Protein AF-A0A920KH82-F1 (afdb_monomer_lite)

Foldseek 3Di:
DAKPDPQFKGKPDPDDDDDPVCVPPDDDIDMDTHDDQDQPAKDKIKDFFFQDCPDPPPVRHRPGDDIGIDIRGRPHDWDKDKADKPDAADPVGDDIDIDMAIRGQDPAKDKDAAADPDVVRHGDPPRIDIAGSVCRPVDDPPPDPDDDDDPPDDPDDDPDDDDPDDDDD

Radius of gyration: 29.57 Å; chains: 1; bounding box: 64×48×98 Å

Sequence (169 aa):
MASSDTGEGTVSADNLSFTTTNWNADQTVTITGIADNLSDGDQSYAIRLLADNTTSDLGYKYVDPADVTLKNLDTELGGYYVSSVSGDTDESGKTASFTVRLRSEPTDNITIYVASSDTGEGTVSPDNLSFTTTTWAKDGDDHRHRGQSFRRRPVLRDPSVGDDVGLRL

Secondary structure (DSSP, 8-state):
-EES-TTTEEES-S-----TTTTTS-----EEE---SB---PEEEEEE----SS-S-TTTTT--PPPEEEEEPP-----EEEPPPS----TT-------EEESSB-SS-EEEE---S-TTT---SSSEEEE-TTTS--SS-----S-----PPP---------------

pLDDT: mean 84.65, std 20.75, range [31.22, 98.06]

Structure (mmCIF, N/CA/C/O backbone):
data_AF-A0A920KH82-F1
#
_entry.id   AF-A0A920KH82-F1
#
loop_
_atom_site.group_PDB
_atom_site.id
_atom_site.type_symbol
_atom_site.label_atom_id
_atom_site.label_alt_id
_atom_site.label_comp_id
_atom_site.label_asym_id
_atom_site.label_entity_id
_atom_site.label_seq_id
_atom_site.pdbx_PDB_ins_code
_atom_site.Cartn_x
_atom_site.Cartn_y
_atom_site.Cartn_z
_atom_site.occupancy
_atom_site.B_iso_or_equiv
_atom_site.auth_seq_id
_atom_site.auth_comp_id
_atom_site.auth_asym_id
_atom_site.auth_atom_id
_atom_site.pdbx_PDB_model_num
ATOM 1 N N . MET A 1 1 ? 15.990 3.871 -17.319 1.00 91.56 1 MET A N 1
ATOM 2 C CA . MET A 1 1 ? 15.131 2.850 -16.695 1.00 91.56 1 MET A CA 1
ATOM 3 C C . MET A 1 1 ? 14.442 3.479 -15.503 1.00 91.56 1 MET A C 1
ATOM 5 O O . MET A 1 1 ? 15.093 4.227 -14.787 1.00 91.56 1 MET A O 1
ATOM 9 N N . ALA A 1 2 ? 13.144 3.251 -15.327 1.00 95.31 2 ALA A N 1
ATOM 10 C CA . ALA A 1 2 ? 12.388 3.832 -14.217 1.00 95.31 2 ALA A CA 1
ATOM 11 C C . ALA A 1 2 ? 11.174 2.969 -13.871 1.00 95.31 2 ALA A C 1
ATOM 13 O O . ALA A 1 2 ? 10.606 2.331 -14.755 1.00 95.31 2 ALA A O 1
ATOM 14 N N . SER A 1 3 ? 10.750 2.985 -12.608 1.00 97.69 3 SER A N 1
ATOM 15 C CA . SER A 1 3 ? 9.456 2.407 -12.237 1.00 97.69 3 SER A CA 1
ATOM 16 C C . SER A 1 3 ? 8.312 3.248 -12.809 1.00 97.69 3 SER A C 1
ATOM 18 O O . SER A 1 3 ? 8.383 4.479 -12.810 1.00 97.69 3 SER A O 1
ATOM 20 N N . SER A 1 4 ? 7.251 2.596 -13.283 1.00 97.88 4 SER A N 1
ATOM 21 C CA . SER A 1 4 ? 5.989 3.260 -13.614 1.00 97.88 4 SER A CA 1
ATOM 22 C C . SER A 1 4 ? 5.247 3.740 -12.371 1.00 97.88 4 SER A C 1
ATOM 24 O O . SER A 1 4 ? 4.439 4.657 -12.483 1.00 97.88 4 SER A O 1
ATOM 26 N N . ASP A 1 5 ? 5.524 3.118 -11.222 1.00 97.00 5 ASP A N 1
ATOM 27 C CA . ASP A 1 5 ? 4.953 3.470 -9.932 1.00 97.00 5 ASP A CA 1
ATOM 28 C C . ASP A 1 5 ? 5.996 3.321 -8.815 1.00 97.00 5 ASP A C 1
ATOM 30 O O . ASP A 1 5 ? 6.407 2.223 -8.440 1.00 97.00 5 ASP A O 1
ATOM 34 N N . THR A 1 6 ? 6.463 4.456 -8.300 1.00 96.00 6 THR A N 1
ATOM 35 C CA . THR A 1 6 ? 7.441 4.487 -7.196 1.00 96.00 6 THR A CA 1
ATOM 36 C C . THR A 1 6 ? 6.787 4.391 -5.817 1.00 96.00 6 THR A C 1
ATOM 38 O O . THR A 1 6 ? 7.504 4.350 -4.816 1.00 96.00 6 THR A O 1
ATOM 41 N N . GLY A 1 7 ? 5.451 4.388 -5.759 1.00 94.75 7 GLY A N 1
ATOM 42 C CA . GLY A 1 7 ? 4.675 3.973 -4.596 1.00 94.75 7 GLY A CA 1
ATOM 43 C C . GLY A 1 7 ? 4.723 2.464 -4.385 1.00 94.75 7 GLY A C 1
ATOM 44 O O . GLY A 1 7 ? 4.747 2.055 -3.238 1.00 94.75 7 GLY A O 1
ATOM 45 N N . GLU A 1 8 ? 4.885 1.686 -5.462 1.00 95.31 8 GLU A N 1
ATOM 46 C CA . GLU A 1 8 ? 4.875 0.215 -5.418 1.00 95.31 8 GLU A CA 1
ATOM 47 C C . GLU A 1 8 ? 6.253 -0.432 -5.514 1.00 95.31 8 GLU A C 1
ATOM 49 O O . GLU A 1 8 ? 6.511 -1.501 -4.958 1.00 95.31 8 GLU A O 1
ATOM 54 N N . GLY A 1 9 ? 7.177 0.199 -6.237 1.00 97.00 9 GLY A N 1
ATOM 55 C CA . GLY A 1 9 ? 8.490 -0.386 -6.443 1.00 97.00 9 GLY A CA 1
ATOM 56 C C . GLY A 1 9 ? 9.542 0.587 -6.930 1.00 97.00 9 GLY A C 1
ATOM 57 O O . GLY A 1 9 ? 9.285 1.527 -7.683 1.00 97.00 9 GLY A O 1
ATOM 58 N N . THR A 1 10 ? 10.778 0.333 -6.516 1.00 96.69 10 THR A N 1
ATOM 59 C CA . THR A 1 10 ? 11.954 1.109 -6.914 1.00 96.69 10 THR A CA 1
ATOM 60 C C . THR A 1 10 ? 13.030 0.203 -7.485 1.00 96.69 10 THR A C 1
ATOM 62 O O . THR A 1 10 ? 13.136 -0.971 -7.137 1.00 96.69 10 THR A O 1
ATOM 65 N N . VAL A 1 11 ? 13.831 0.754 -8.390 1.00 97.12 11 VAL A N 1
ATOM 66 C CA . VAL A 1 11 ? 14.877 0.028 -9.108 1.00 97.12 11 VAL A CA 1
ATOM 67 C C . VAL A 1 11 ? 16.254 0.464 -8.609 1.00 97.12 11 VAL A C 1
ATOM 69 O O . VAL A 1 11 ? 16.471 1.643 -8.343 1.00 97.12 11 VAL A O 1
ATOM 72 N N . SER A 1 12 ? 17.195 -0.473 -8.465 1.00 95.06 12 SER A N 1
ATOM 73 C CA . SER A 1 12 ? 18.525 -0.203 -7.893 1.00 95.06 12 SER A CA 1
ATOM 74 C C . SER A 1 12 ? 19.453 0.623 -8.790 1.00 95.06 12 SER A C 1
ATOM 76 O O . SER A 1 12 ? 20.508 1.063 -8.335 1.00 95.06 12 SER A O 1
ATOM 78 N N . ALA A 1 13 ? 19.115 0.772 -10.070 1.00 92.69 13 ALA A N 1
ATOM 79 C CA . ALA A 1 13 ? 19.928 1.454 -11.065 1.00 92.69 13 ALA A CA 1
ATOM 80 C C . ALA A 1 13 ? 19.047 2.155 -12.103 1.00 92.69 13 ALA A C 1
ATOM 82 O O . ALA A 1 13 ? 18.004 1.638 -12.494 1.00 92.69 13 ALA A O 1
ATOM 83 N N . ASP A 1 14 ? 19.515 3.290 -12.617 1.00 91.00 14 ASP A N 1
ATOM 84 C CA . ASP A 1 14 ? 18.791 4.053 -13.641 1.00 91.00 14 ASP A CA 1
ATOM 85 C C . ASP A 1 14 ? 19.100 3.573 -15.070 1.00 91.00 14 ASP A C 1
ATOM 87 O O . ASP A 1 14 ? 18.365 3.886 -16.011 1.00 91.00 14 ASP A O 1
ATOM 91 N N . ASN A 1 15 ? 20.187 2.819 -15.270 1.00 92.31 15 ASN A N 1
ATOM 92 C CA . ASN A 1 15 ? 20.574 2.245 -16.560 1.00 92.31 15 ASN A CA 1
ATOM 93 C C . ASN A 1 15 ? 21.439 0.985 -16.398 1.00 92.31 15 ASN A C 1
ATOM 95 O O . ASN A 1 15 ? 22.002 0.741 -15.331 1.00 92.31 15 ASN A O 1
ATOM 99 N N . LEU A 1 16 ? 21.556 0.226 -17.488 1.00 94.06 16 LEU A N 1
ATOM 100 C CA . LEU A 1 16 ? 22.522 -0.853 -17.674 1.00 94.06 16 LEU A CA 1
ATOM 101 C C . LEU A 1 16 ? 23.444 -0.485 -18.838 1.00 94.06 16 LEU A C 1
ATOM 103 O O . LEU A 1 16 ? 22.985 0.093 -19.824 1.00 94.06 16 LEU A O 1
ATOM 107 N N . SER A 1 17 ? 24.725 -0.843 -18.747 1.00 92.69 17 SER A N 1
ATOM 108 C CA . SER A 1 17 ? 25.706 -0.548 -19.795 1.00 92.69 17 SER A CA 1
ATOM 109 C C . SER A 1 17 ? 26.316 -1.829 -20.344 1.00 92.69 17 SER A C 1
ATOM 111 O O . SER A 1 17 ? 26.976 -2.582 -19.624 1.00 92.69 17 SER A O 1
ATOM 113 N N . PHE A 1 18 ? 26.104 -2.066 -21.633 1.00 95.50 18 PHE A N 1
ATOM 114 C CA . PHE A 1 18 ? 26.703 -3.170 -22.371 1.00 95.50 18 PHE A CA 1
ATOM 115 C C . PHE A 1 18 ? 27.803 -2.630 -23.290 1.00 95.50 18 PHE A C 1
ATOM 117 O O . PHE A 1 18 ? 27.691 -1.566 -23.891 1.00 95.50 18 PHE A O 1
ATOM 124 N N . THR A 1 19 ? 28.893 -3.374 -23.378 1.00 94.81 19 THR A N 1
ATOM 125 C CA . THR A 1 19 ? 30.129 -3.060 -24.091 1.00 94.81 19 THR A CA 1
ATOM 126 C C . THR A 1 19 ? 30.545 -4.273 -24.914 1.00 94.81 19 THR A C 1
ATOM 128 O O . THR A 1 19 ? 30.050 -5.384 -24.718 1.00 94.81 19 THR A O 1
ATOM 131 N N . THR A 1 20 ? 31.529 -4.104 -25.794 1.00 95.94 20 THR A N 1
ATOM 132 C CA . THR A 1 20 ? 32.037 -5.195 -26.639 1.00 95.94 20 THR A CA 1
ATOM 133 C C . THR A 1 20 ? 32.639 -6.364 -25.851 1.00 95.94 20 THR A C 1
ATOM 135 O O . THR A 1 20 ? 32.878 -7.416 -26.435 1.00 95.94 20 THR A O 1
ATOM 138 N N . THR A 1 21 ? 32.899 -6.210 -24.550 1.00 97.06 21 THR A N 1
ATOM 139 C CA . THR A 1 21 ? 33.483 -7.256 -23.697 1.00 97.06 21 THR A CA 1
ATOM 140 C C . THR A 1 21 ? 32.494 -7.899 -22.724 1.00 97.06 21 THR A C 1
ATOM 142 O O . THR A 1 21 ? 32.818 -8.947 -22.175 1.00 97.06 21 THR A O 1
ATOM 145 N N . ASN A 1 22 ? 31.305 -7.321 -22.516 1.00 96.56 22 ASN A N 1
ATOM 146 C CA . ASN A 1 22 ? 30.277 -7.855 -21.607 1.00 96.56 22 ASN A CA 1
ATOM 147 C C . ASN A 1 22 ? 28.879 -7.957 -22.248 1.00 96.56 22 ASN A C 1
ATOM 149 O O . ASN A 1 22 ? 27.910 -8.196 -21.537 1.00 96.56 22 ASN A O 1
ATOM 153 N N . TRP A 1 23 ? 28.757 -7.781 -23.570 1.00 95.88 23 TRP A N 1
ATOM 154 C CA . TRP A 1 23 ? 27.475 -7.799 -24.294 1.00 95.88 23 TRP A CA 1
ATOM 155 C C . TRP A 1 23 ? 26.663 -9.083 -24.082 1.00 95.88 23 TRP A C 1
ATOM 157 O O . TRP A 1 23 ? 25.441 -9.057 -24.165 1.00 95.88 23 TRP A O 1
ATOM 167 N N . ASN A 1 24 ? 27.344 -10.200 -23.826 1.00 95.88 24 ASN A N 1
ATOM 168 C CA . ASN A 1 24 ? 26.754 -11.519 -23.623 1.00 95.88 24 ASN A CA 1
ATOM 169 C C . ASN A 1 24 ? 26.667 -11.928 -22.148 1.00 95.88 24 ASN A C 1
ATOM 171 O O . ASN A 1 24 ? 26.354 -13.083 -21.866 1.00 95.88 24 ASN A O 1
ATOM 175 N N . ALA A 1 25 ? 27.018 -11.034 -21.224 1.00 97.50 25 ALA A N 1
ATOM 176 C CA . ALA A 1 25 ? 26.901 -11.291 -19.800 1.00 97.50 25 ALA A CA 1
ATOM 177 C C . ALA A 1 25 ? 25.555 -10.772 -19.293 1.00 97.50 25 ALA A C 1
ATOM 179 O O . ALA A 1 25 ? 25.195 -9.619 -19.543 1.00 97.50 25 ALA A O 1
ATOM 180 N N . ASP A 1 26 ? 24.848 -11.607 -18.535 1.00 96.94 26 ASP A N 1
ATOM 181 C CA . ASP A 1 26 ? 23.642 -11.181 -17.835 1.00 96.94 26 ASP A CA 1
ATOM 182 C C . ASP A 1 26 ? 23.991 -10.070 -16.836 1.00 96.94 26 ASP A C 1
ATOM 184 O O . ASP A 1 26 ? 24.944 -10.178 -16.058 1.00 96.94 26 ASP A O 1
ATOM 188 N N . GLN A 1 27 ? 23.203 -8.996 -16.849 1.00 96.12 27 GLN A N 1
ATOM 189 C CA . GLN A 1 27 ? 23.272 -7.937 -15.848 1.00 96.12 27 GLN A CA 1
ATOM 190 C C . GLN A 1 27 ? 22.027 -7.990 -14.976 1.00 96.12 27 GLN A C 1
ATOM 192 O O . GLN A 1 27 ? 20.902 -7.949 -15.472 1.00 96.12 27 GLN A O 1
ATOM 197 N N . THR A 1 28 ? 22.236 -8.063 -13.665 1.00 95.38 28 THR A N 1
ATOM 198 C CA . THR A 1 28 ? 21.146 -8.124 -12.694 1.00 95.38 28 THR A CA 1
ATOM 199 C C . THR A 1 28 ? 20.747 -6.726 -12.251 1.00 95.38 28 THR A C 1
ATOM 201 O O . THR A 1 28 ? 21.588 -5.917 -11.861 1.00 95.38 28 THR A O 1
ATOM 204 N N . VAL A 1 29 ? 19.442 -6.478 -12.244 1.00 96.25 29 VAL A N 1
ATOM 205 C CA . VAL A 1 29 ? 18.821 -5.303 -11.637 1.00 96.25 29 VAL A CA 1
ATOM 206 C C . VAL A 1 29 ? 18.020 -5.772 -10.433 1.00 96.25 29 VAL A C 1
ATOM 208 O O . VAL A 1 29 ? 17.221 -6.700 -10.549 1.00 96.25 29 VAL A O 1
ATOM 211 N N . THR A 1 30 ? 18.217 -5.132 -9.283 1.00 97.31 30 THR A N 1
ATOM 212 C CA . THR A 1 30 ? 17.419 -5.416 -8.089 1.00 97.31 30 THR A CA 1
ATOM 213 C C . THR A 1 30 ? 16.237 -4.460 -8.043 1.00 97.31 30 THR A C 1
ATOM 215 O O . THR A 1 30 ? 16.405 -3.246 -8.176 1.00 97.31 30 THR A O 1
ATOM 218 N N . ILE A 1 31 ? 15.043 -5.012 -7.844 1.00 97.94 31 ILE A N 1
ATOM 219 C CA . ILE A 1 31 ? 13.813 -4.250 -7.647 1.00 97.94 31 ILE A CA 1
ATOM 220 C C . ILE A 1 31 ? 13.375 -4.434 -6.195 1.00 97.94 31 ILE A C 1
ATOM 222 O O . ILE A 1 31 ? 13.338 -5.560 -5.697 1.00 97.94 31 ILE A O 1
ATOM 226 N N . THR A 1 32 ? 13.058 -3.331 -5.526 1.00 97.25 32 THR A N 1
ATOM 227 C CA . THR A 1 32 ? 12.620 -3.306 -4.129 1.00 97.25 32 THR A CA 1
ATOM 228 C C . THR A 1 32 ? 11.173 -2.837 -4.078 1.00 97.25 32 THR A C 1
ATOM 230 O O . THR A 1 32 ? 10.891 -1.713 -4.500 1.00 97.25 32 THR A O 1
ATOM 233 N N . GLY A 1 33 ? 10.279 -3.687 -3.566 1.00 96.62 33 GLY A N 1
ATOM 234 C CA . GLY A 1 33 ? 8.893 -3.314 -3.273 1.00 96.62 33 GLY A CA 1
ATOM 235 C C . GLY A 1 33 ? 8.824 -2.260 -2.170 1.00 96.62 33 GLY A C 1
ATOM 236 O O . GLY A 1 33 ? 9.711 -2.188 -1.313 1.00 96.62 33 GLY A O 1
ATOM 237 N N . ILE A 1 34 ? 7.798 -1.423 -2.213 1.00 95.62 34 ILE A N 1
ATOM 238 C CA . ILE A 1 34 ? 7.578 -0.366 -1.230 1.00 95.62 34 ILE A CA 1
ATOM 239 C C . ILE A 1 34 ? 6.357 -0.746 -0.401 1.00 95.62 34 ILE A C 1
ATOM 241 O O . ILE A 1 34 ? 5.288 -0.981 -0.943 1.00 95.62 34 ILE A O 1
ATOM 245 N N . ALA A 1 35 ? 6.538 -0.845 0.914 1.00 91.69 35 ALA A N 1
ATOM 246 C CA . ALA A 1 35 ? 5.431 -1.103 1.823 1.00 91.69 35 ALA A CA 1
ATOM 247 C C . ALA A 1 35 ? 4.642 0.186 2.071 1.00 91.69 35 ALA A C 1
ATOM 249 O O . ALA A 1 35 ? 5.238 1.254 2.269 1.00 91.69 35 ALA A O 1
ATOM 250 N N . ASP A 1 36 ? 3.325 0.058 2.145 1.00 87.31 36 ASP A N 1
ATOM 251 C CA . ASP A 1 36 ? 2.449 1.051 2.742 1.00 87.31 36 ASP A CA 1
ATOM 252 C C . ASP A 1 36 ? 1.523 0.385 3.769 1.00 87.31 36 ASP A C 1
ATOM 254 O O . ASP A 1 36 ? 1.784 -0.728 4.219 1.00 87.31 36 ASP A O 1
ATOM 258 N N . ASN A 1 37 ? 0.527 1.122 4.257 1.00 87.31 37 ASN A N 1
ATOM 259 C CA . ASN A 1 37 ? -0.397 0.615 5.264 1.00 87.31 37 ASN A CA 1
ATOM 260 C C . ASN A 1 37 ? -1.829 0.500 4.720 1.00 87.31 37 ASN A C 1
ATOM 262 O O . ASN A 1 37 ? -2.773 0.440 5.512 1.00 87.31 37 ASN A O 1
ATOM 266 N N . LEU A 1 38 ? -2.009 0.530 3.399 1.00 89.25 38 LEU A N 1
ATOM 267 C CA . LEU A 1 38 ? -3.292 0.390 2.724 1.00 89.25 38 LEU A CA 1
ATOM 268 C C . LEU A 1 38 ? -3.533 -1.091 2.434 1.00 89.25 38 LEU A C 1
ATOM 270 O O . LEU A 1 38 ? -2.668 -1.785 1.932 1.00 89.25 38 LEU A O 1
ATOM 274 N N . SER A 1 39 ? -4.736 -1.577 2.735 1.00 89.75 39 SER A N 1
ATOM 275 C CA . SER A 1 39 ? -5.178 -2.884 2.236 1.00 89.75 39 SER A CA 1
ATOM 276 C C . SER A 1 39 ? -5.916 -2.638 0.925 1.00 89.75 39 SER A C 1
ATOM 278 O O . SER A 1 39 ? -7.142 -2.476 0.913 1.00 89.75 39 SER A O 1
ATOM 280 N N . ASP A 1 40 ? -5.157 -2.465 -0.154 1.00 89.50 40 ASP A N 1
ATOM 281 C CA . ASP A 1 40 ? -5.670 -2.099 -1.478 1.00 89.50 40 ASP A CA 1
ATOM 282 C C . ASP A 1 40 ? -5.510 -3.208 -2.537 1.00 89.50 40 ASP A C 1
ATOM 284 O O . ASP A 1 40 ? -5.943 -3.043 -3.684 1.00 89.50 40 ASP A O 1
ATOM 288 N N . GLY A 1 41 ? -5.020 -4.381 -2.125 1.00 91.88 41 GLY A N 1
ATOM 289 C CA . GLY A 1 41 ? -4.773 -5.541 -2.976 1.00 91.88 41 GLY A CA 1
ATOM 290 C C . GLY A 1 41 ? -3.459 -5.458 -3.755 1.00 91.88 41 GLY A C 1
ATOM 291 O O . GLY A 1 41 ? -2.772 -4.448 -3.762 1.00 91.88 41 GLY A O 1
ATOM 292 N N . ASP A 1 42 ? -3.081 -6.546 -4.435 1.00 95.38 42 ASP A N 1
ATOM 293 C CA . ASP A 1 42 ? -1.807 -6.561 -5.163 1.00 95.38 42 ASP A CA 1
ATOM 294 C C . ASP A 1 42 ? -1.759 -5.492 -6.270 1.00 95.38 42 ASP A C 1
ATOM 296 O O . ASP A 1 42 ? -2.477 -5.590 -7.280 1.00 95.38 42 ASP A O 1
ATOM 300 N N . GLN A 1 43 ? -0.821 -4.554 -6.163 1.00 96.56 43 GLN A N 1
ATOM 301 C CA . GLN A 1 43 ? -0.637 -3.502 -7.154 1.00 96.56 43 GLN A CA 1
ATOM 302 C C . GLN A 1 43 ? 0.335 -3.934 -8.250 1.00 96.56 43 GLN A C 1
ATOM 304 O O . GLN A 1 43 ? 1.470 -4.352 -8.008 1.00 96.56 43 GLN A O 1
ATOM 309 N N . SER A 1 44 ? -0.118 -3.847 -9.502 1.00 97.62 44 SER A N 1
ATOM 310 C CA . SER A 1 44 ? 0.706 -4.168 -10.673 1.00 97.62 44 SER A CA 1
ATOM 311 C C . SER A 1 44 ? 1.424 -2.927 -11.185 1.00 97.62 44 SER A C 1
ATOM 313 O O . SER A 1 44 ? 0.800 -1.892 -11.406 1.00 97.62 44 SER A O 1
ATOM 315 N N . TYR A 1 45 ? 2.715 -3.055 -11.471 1.00 98.06 45 TYR A N 1
ATOM 316 C CA . TYR A 1 45 ? 3.523 -1.985 -12.049 1.00 98.06 45 TYR A CA 1
ATOM 317 C C . TYR A 1 45 ? 4.560 -2.547 -13.027 1.00 98.06 45 TYR A C 1
ATOM 319 O O . TYR A 1 45 ? 4.690 -3.761 -13.210 1.00 98.06 45 TYR A O 1
ATOM 327 N N . ALA A 1 46 ? 5.286 -1.653 -13.695 1.00 98.06 46 ALA A N 1
ATOM 328 C CA . ALA A 1 46 ? 6.336 -2.017 -14.631 1.00 98.06 46 ALA A CA 1
ATOM 329 C C . ALA A 1 46 ? 7.637 -1.264 -14.352 1.00 98.06 46 ALA A C 1
ATOM 331 O O . ALA A 1 46 ? 7.630 -0.085 -13.996 1.00 98.06 46 ALA A O 1
ATOM 332 N N . ILE A 1 47 ? 8.765 -1.923 -14.602 1.00 98.00 47 ILE A N 1
ATOM 333 C CA . ILE A 1 47 ? 10.041 -1.252 -14.821 1.00 98.00 47 ILE A CA 1
ATOM 334 C C . ILE A 1 47 ? 10.161 -0.957 -16.310 1.00 98.00 47 ILE A C 1
ATOM 336 O O . ILE A 1 47 ? 10.257 -1.873 -17.129 1.00 98.00 47 ILE A O 1
ATOM 340 N N . ARG A 1 48 ? 10.157 0.338 -16.634 1.00 96.94 48 ARG A N 1
ATOM 341 C CA . ARG A 1 48 ? 10.269 0.840 -17.998 1.00 96.94 48 ARG A CA 1
ATOM 342 C C . ARG A 1 48 ? 11.713 0.841 -18.456 1.00 96.94 48 ARG A C 1
ATOM 344 O O . ARG A 1 48 ? 12.551 1.559 -17.888 1.00 96.94 48 ARG A O 1
ATOM 351 N N . LEU A 1 49 ? 11.991 0.060 -19.487 1.00 96.56 49 LEU A N 1
ATOM 352 C CA . LEU A 1 49 ? 13.244 0.093 -20.230 1.00 96.56 49 LEU A CA 1
ATOM 353 C C . LEU A 1 49 ? 13.030 1.033 -21.414 1.00 96.56 49 LEU A C 1
ATOM 355 O O . LEU A 1 49 ? 11.947 1.092 -21.968 1.00 96.56 49 LEU A O 1
ATOM 359 N N . LEU A 1 50 ? 14.029 1.849 -21.736 1.00 95.44 50 LEU A N 1
ATOM 360 C CA . LEU A 1 50 ? 13.906 2.843 -22.801 1.00 95.44 50 LEU A CA 1
ATOM 361 C C . LEU A 1 50 ? 15.022 2.620 -23.807 1.00 95.44 50 LEU A C 1
ATOM 363 O O . LEU A 1 50 ? 16.146 2.296 -23.413 1.00 95.44 50 LEU A O 1
ATOM 367 N N . ALA A 1 51 ? 14.716 2.850 -25.079 1.00 95.88 51 ALA A N 1
ATOM 368 C CA . ALA A 1 51 ? 15.701 2.817 -26.151 1.00 95.88 51 ALA A CA 1
ATOM 369 C C . ALA A 1 51 ? 16.937 3.695 -25.864 1.00 95.88 51 ALA A C 1
ATOM 371 O O . ALA A 1 51 ? 16.828 4.839 -25.402 1.00 95.88 51 ALA A O 1
ATOM 372 N N . ASP A 1 52 ? 18.123 3.187 -26.216 1.00 96.00 52 ASP A N 1
ATOM 373 C CA . ASP A 1 52 ? 19.335 4.003 -26.268 1.00 96.00 52 ASP A CA 1
ATOM 374 C C . ASP A 1 52 ? 19.346 4.815 -27.568 1.00 96.00 52 ASP A C 1
ATOM 376 O O . ASP A 1 52 ? 19.573 4.312 -28.671 1.00 96.00 52 ASP A O 1
ATOM 380 N N . ASN A 1 53 ? 19.103 6.114 -27.430 1.00 95.56 53 ASN A N 1
ATOM 381 C CA . ASN A 1 53 ? 19.071 7.043 -28.557 1.00 95.56 53 ASN A CA 1
ATOM 382 C C . ASN A 1 53 ? 20.434 7.704 -28.820 1.00 95.56 53 ASN A C 1
ATOM 384 O O . ASN A 1 53 ? 20.571 8.491 -29.762 1.00 95.56 53 ASN A O 1
ATOM 388 N N . THR A 1 54 ? 21.432 7.398 -27.989 1.00 94.94 54 THR A N 1
ATOM 389 C CA . THR A 1 54 ? 22.770 7.996 -28.012 1.00 94.94 54 THR A CA 1
ATOM 390 C C . THR A 1 54 ? 23.818 7.083 -28.640 1.00 94.94 54 THR A C 1
ATOM 392 O O . THR A 1 54 ? 24.798 7.593 -29.185 1.00 94.94 54 THR A O 1
ATOM 395 N N . THR A 1 55 ? 23.595 5.764 -28.646 1.00 95.50 55 THR A N 1
ATOM 396 C CA . THR A 1 55 ? 24.489 4.806 -29.308 1.00 95.50 55 THR A CA 1
ATOM 397 C C . THR A 1 55 ? 24.679 5.095 -30.803 1.00 95.50 55 THR A C 1
ATOM 399 O O . THR A 1 55 ? 23.789 5.596 -31.507 1.00 95.50 55 THR A O 1
ATOM 402 N N . SER A 1 56 ? 25.873 4.774 -31.304 1.00 96.44 56 SER A N 1
ATOM 403 C CA . SER A 1 56 ? 26.204 4.772 -32.731 1.00 96.44 56 SER A CA 1
ATOM 404 C C . SER A 1 56 ? 25.913 3.432 -33.412 1.00 96.44 56 SER A C 1
ATOM 406 O O . SER A 1 56 ? 25.933 3.373 -34.642 1.00 96.44 56 SER A O 1
ATOM 408 N N . ASP A 1 57 ? 25.624 2.375 -32.647 1.00 96.62 57 ASP A N 1
ATOM 409 C CA . ASP A 1 57 ? 25.255 1.071 -33.193 1.00 96.62 57 ASP A CA 1
ATOM 410 C C . ASP A 1 57 ? 23.815 1.108 -33.722 1.00 96.62 57 ASP A C 1
ATOM 412 O O . ASP A 1 57 ? 22.842 1.077 -32.966 1.00 96.62 57 ASP A O 1
ATOM 416 N N . LEU A 1 58 ? 23.678 1.188 -35.047 1.00 96.44 58 LEU A N 1
ATOM 417 C CA . LEU A 1 58 ? 22.386 1.309 -35.725 1.00 96.44 58 LEU A CA 1
ATOM 418 C C . LEU A 1 58 ? 21.474 0.089 -35.531 1.00 96.44 58 LEU A C 1
ATOM 420 O O . LEU A 1 58 ? 20.275 0.216 -35.761 1.00 96.44 58 LEU A O 1
ATOM 424 N N . GLY A 1 59 ? 22.013 -1.065 -35.123 1.00 96.88 59 GLY A N 1
ATOM 425 C CA . GLY A 1 59 ? 21.212 -2.254 -34.826 1.00 96.88 59 GLY A CA 1
ATOM 426 C C . GLY A 1 59 ? 20.423 -2.144 -33.521 1.00 96.88 59 GLY A C 1
ATOM 427 O O . GLY A 1 59 ? 19.400 -2.807 -33.382 1.00 96.88 59 GLY A O 1
ATOM 428 N N . TYR A 1 60 ? 20.874 -1.292 -32.594 1.00 96.00 60 TYR A N 1
ATOM 429 C CA . TYR A 1 60 ? 20.249 -1.085 -31.281 1.00 96.00 60 TYR A CA 1
ATOM 430 C C . TYR A 1 60 ? 19.720 0.336 -31.081 1.00 96.00 60 TYR A C 1
ATOM 432 O O . TYR A 1 60 ? 18.916 0.583 -30.181 1.00 96.00 60 TYR A O 1
ATOM 440 N N . LYS A 1 61 ? 20.140 1.287 -31.919 1.00 96.81 61 LYS A N 1
ATOM 441 C CA . LYS A 1 61 ? 19.672 2.667 -31.836 1.00 96.81 61 LYS A CA 1
ATOM 442 C C . LYS A 1 61 ? 18.161 2.744 -32.051 1.00 96.81 61 LYS A C 1
ATOM 444 O O . LYS A 1 61 ? 17.656 2.245 -33.054 1.00 96.81 61 LYS A O 1
ATOM 449 N N . TYR A 1 62 ? 17.460 3.421 -31.142 1.00 95.81 62 TYR A N 1
ATOM 450 C CA . TYR A 1 62 ? 15.991 3.544 -31.141 1.00 95.81 62 TYR A CA 1
ATOM 451 C C . TYR A 1 62 ? 15.227 2.219 -30.979 1.00 95.81 62 TYR A C 1
ATOM 453 O O . TYR A 1 62 ? 14.007 2.202 -31.143 1.00 95.81 62 TYR A O 1
ATOM 461 N N . VAL A 1 63 ? 15.909 1.117 -30.658 1.00 97.25 63 VAL A N 1
ATOM 462 C CA . VAL A 1 63 ? 15.248 -0.154 -30.358 1.00 97.25 63 VAL A CA 1
ATOM 463 C C . VAL A 1 63 ? 14.791 -0.125 -28.908 1.00 97.25 63 VAL A C 1
ATOM 465 O O . VAL A 1 63 ? 15.615 -0.029 -28.000 1.00 97.25 63 VAL A O 1
ATOM 468 N N . ASP A 1 64 ? 13.478 -0.189 -28.707 1.00 96.31 64 ASP A N 1
ATOM 469 C CA . ASP A 1 64 ? 12.857 -0.148 -27.386 1.00 96.31 64 ASP A CA 1
ATOM 470 C C . ASP A 1 64 ? 12.758 -1.565 -26.796 1.00 96.31 64 ASP A C 1
ATOM 472 O O . ASP A 1 64 ? 12.096 -2.424 -27.394 1.00 96.31 64 ASP A O 1
ATOM 476 N N . PRO A 1 65 ? 13.445 -1.865 -25.679 1.00 96.50 65 PRO A N 1
ATOM 477 C CA . PRO A 1 65 ? 13.324 -3.163 -25.027 1.00 96.50 65 PRO A CA 1
ATOM 478 C C . PRO A 1 65 ? 11.926 -3.354 -24.431 1.00 96.50 65 PRO A C 1
ATOM 480 O O . PRO A 1 65 ? 11.248 -2.395 -24.082 1.00 96.50 65 PRO A O 1
ATOM 483 N N . ALA A 1 66 ? 11.505 -4.607 -24.260 1.00 97.44 66 ALA A N 1
ATOM 484 C CA . ALA A 1 66 ? 10.260 -4.894 -23.556 1.00 97.44 66 ALA A CA 1
ATOM 485 C C . ALA A 1 66 ? 10.369 -4.525 -22.068 1.00 97.44 66 ALA A C 1
ATOM 487 O O . ALA A 1 66 ? 11.348 -4.883 -21.411 1.00 97.44 66 ALA A O 1
ATOM 488 N N . ASP A 1 67 ? 9.334 -3.875 -21.541 1.00 97.56 67 ASP A N 1
ATOM 489 C CA . ASP A 1 67 ? 9.208 -3.563 -20.118 1.00 97.56 67 ASP A CA 1
ATOM 490 C C . ASP A 1 67 ? 9.044 -4.824 -19.259 1.00 97.56 67 ASP A C 1
ATOM 492 O O . ASP A 1 67 ? 8.491 -5.841 -19.690 1.00 97.56 67 ASP A O 1
ATOM 496 N N . VAL A 1 68 ? 9.474 -4.735 -17.999 1.00 97.75 68 VAL A N 1
ATOM 497 C CA . VAL A 1 68 ? 9.313 -5.817 -17.018 1.00 97.75 68 VAL A CA 1
ATOM 498 C C . VAL A 1 68 ? 8.112 -5.518 -16.132 1.00 97.75 68 VAL A C 1
ATOM 500 O O . VAL A 1 68 ? 8.150 -4.573 -15.349 1.00 97.75 68 VAL A O 1
ATOM 503 N N . THR A 1 69 ? 7.057 -6.326 -16.225 1.00 98.00 69 THR A N 1
ATOM 504 C CA . THR A 1 69 ? 5.854 -6.200 -15.388 1.00 98.00 69 THR A CA 1
ATOM 505 C C . THR A 1 69 ? 5.930 -7.092 -14.158 1.00 98.00 69 THR A C 1
ATOM 507 O O . THR A 1 69 ? 6.292 -8.265 -14.267 1.00 98.00 69 THR A O 1
ATOM 510 N N . LEU A 1 70 ? 5.520 -6.571 -13.009 1.00 97.69 70 LEU A N 1
ATOM 511 C CA . LEU A 1 70 ? 5.491 -7.294 -11.744 1.00 97.69 70 LEU A CA 1
ATOM 512 C C . LEU A 1 70 ? 4.421 -6.724 -10.805 1.00 97.69 70 LEU A C 1
ATOM 514 O O . LEU A 1 70 ? 3.709 -5.784 -11.158 1.00 97.69 70 LEU A O 1
ATOM 518 N N . LYS A 1 71 ? 4.291 -7.328 -9.622 1.00 97.69 71 LYS A N 1
ATOM 519 C CA . LYS A 1 71 ? 3.363 -6.889 -8.581 1.00 97.69 71 LYS A CA 1
ATOM 520 C C . LYS A 1 71 ? 4.090 -6.613 -7.275 1.00 97.69 71 LYS A C 1
ATOM 522 O O . LYS A 1 71 ? 4.989 -7.373 -6.913 1.00 97.69 71 LYS A O 1
ATOM 527 N N . ASN A 1 72 ? 3.664 -5.567 -6.584 1.00 97.44 72 ASN A N 1
ATOM 528 C CA . ASN A 1 72 ? 3.848 -5.438 -5.149 1.00 97.44 72 ASN A CA 1
ATOM 529 C C . ASN A 1 72 ? 2.670 -6.172 -4.490 1.00 97.44 72 ASN A C 1
ATOM 531 O O . ASN A 1 72 ? 1.524 -5.952 -4.878 1.00 97.44 72 ASN A O 1
ATOM 535 N N . LEU A 1 73 ? 2.952 -7.149 -3.629 1.00 96.12 73 LEU A N 1
ATOM 536 C CA . LEU A 1 73 ? 1.900 -7.972 -3.024 1.00 96.12 73 LEU A CA 1
ATOM 537 C C . LEU A 1 73 ? 1.366 -7.271 -1.780 1.00 96.12 73 LEU A C 1
ATOM 539 O O . LEU A 1 73 ? 2.170 -6.868 -0.942 1.00 96.12 73 LEU A O 1
ATOM 543 N N . ASP A 1 74 ? 0.042 -7.194 -1.656 1.00 93.38 74 ASP A N 1
ATOM 544 C CA . ASP A 1 74 ? -0.604 -6.604 -0.481 1.00 93.38 74 ASP A CA 1
ATOM 545 C C . ASP A 1 74 ? -0.467 -7.557 0.708 1.00 93.38 74 ASP A C 1
ATOM 547 O O . ASP A 1 74 ? -0.908 -8.715 0.673 1.00 93.38 74 ASP A O 1
ATOM 551 N N . THR A 1 75 ? 0.199 -7.082 1.757 1.00 88.69 75 THR A N 1
ATOM 552 C CA . THR A 1 75 ? 0.377 -7.830 3.004 1.00 88.69 75 THR A CA 1
ATOM 553 C C . THR A 1 75 ? -0.491 -7.295 4.135 1.00 88.69 75 THR A C 1
ATOM 555 O O . THR A 1 75 ? -0.547 -7.887 5.222 1.00 88.69 75 THR A O 1
ATOM 558 N N . GLU A 1 76 ? -1.222 -6.221 3.871 1.00 87.81 76 GLU A N 1
ATOM 559 C CA . GLU A 1 76 ? -2.058 -5.511 4.804 1.00 87.81 76 GLU A CA 1
ATOM 560 C C . GLU A 1 76 ? -3.462 -6.124 4.756 1.00 87.81 76 GLU A C 1
ATOM 562 O O . GLU A 1 76 ? -4.039 -6.428 3.716 1.00 87.81 76 GLU A O 1
ATOM 567 N N . LEU A 1 77 ? -4.052 -6.340 5.931 1.00 85.06 77 LEU A N 1
ATOM 568 C CA . LEU A 1 77 ? -5.419 -6.845 6.040 1.00 85.06 77 LEU A CA 1
ATOM 569 C C . LEU A 1 77 ? -6.282 -5.811 6.743 1.00 85.06 77 LEU A C 1
ATOM 571 O O . LEU A 1 77 ? -6.033 -5.475 7.908 1.00 85.06 77 LEU A O 1
ATOM 575 N N . GLY A 1 78 ? -7.348 -5.390 6.064 1.00 88.50 78 GLY A N 1
ATOM 576 C CA . GLY A 1 78 ? -8.422 -4.625 6.682 1.00 88.50 78 GLY A CA 1
ATOM 577 C C . GLY A 1 78 ? -8.974 -5.324 7.931 1.00 88.50 78 GLY A C 1
ATOM 578 O O . GLY A 1 78 ? -9.176 -6.541 7.964 1.00 88.50 78 GLY A O 1
ATOM 579 N N . GLY A 1 79 ? -9.224 -4.553 8.989 1.00 90.56 79 GLY A N 1
ATOM 580 C CA . GLY A 1 79 ? -9.827 -5.070 10.214 1.00 90.56 79 GLY A CA 1
ATOM 581 C C . GLY A 1 79 ? -9.638 -4.166 11.423 1.00 90.56 79 GLY A C 1
ATOM 582 O O . GLY A 1 79 ? -9.244 -3.006 11.304 1.00 90.56 79 GLY A O 1
ATOM 583 N N . TYR A 1 80 ? -9.909 -4.727 12.601 1.00 93.25 80 TYR A N 1
ATOM 584 C CA . TYR A 1 80 ? -9.970 -3.990 13.861 1.00 93.25 80 TYR A CA 1
ATOM 585 C C . TYR A 1 80 ? -9.161 -4.695 14.949 1.00 93.25 80 TYR A C 1
ATOM 587 O O . TYR A 1 80 ? -9.114 -5.925 15.002 1.00 93.25 80 TYR A O 1
ATOM 595 N N . TYR A 1 81 ? -8.576 -3.910 15.846 1.00 93.44 81 TYR A N 1
ATOM 596 C CA . TYR A 1 81 ? -8.144 -4.366 17.161 1.00 93.44 81 TYR A CA 1
ATOM 597 C C . TYR A 1 81 ? -9.112 -3.819 18.200 1.00 93.44 81 TYR A C 1
ATOM 599 O O . TYR A 1 81 ? -9.359 -2.615 18.227 1.00 93.44 81 TYR A O 1
ATOM 607 N N . VAL A 1 82 ? -9.628 -4.699 19.054 1.00 95.69 82 VAL A N 1
ATOM 608 C CA . VAL A 1 82 ? -10.448 -4.346 20.216 1.00 95.69 82 VAL A CA 1
ATOM 609 C C . VAL A 1 82 ? -9.707 -4.836 21.453 1.00 95.69 82 VAL A C 1
ATOM 611 O O . VAL A 1 82 ? -9.295 -5.998 21.493 1.00 95.69 82 VAL A O 1
ATOM 614 N N . SER A 1 83 ? -9.478 -3.964 22.433 1.00 96.88 83 SER A N 1
ATOM 615 C CA . SER A 1 83 ? -8.832 -4.378 23.680 1.00 96.88 83 SER A CA 1
ATOM 616 C C . SER A 1 83 ? -9.769 -5.237 24.529 1.00 96.88 83 SER A C 1
ATOM 618 O O . SER A 1 83 ? -10.990 -5.193 24.382 1.00 96.88 83 SER A O 1
ATOM 620 N N . SER A 1 84 ? -9.208 -5.952 25.502 1.00 97.38 84 SER A N 1
ATOM 621 C CA . SER A 1 84 ? -10.010 -6.442 26.623 1.00 97.38 84 SER A CA 1
ATOM 622 C C . SER A 1 84 ? -10.678 -5.270 27.345 1.00 97.38 84 SER A C 1
ATOM 624 O O . SER A 1 84 ? -10.124 -4.165 27.397 1.00 97.38 84 SER A O 1
ATOM 626 N N . VAL A 1 85 ? -11.849 -5.525 27.923 1.00 97.94 85 VAL A N 1
ATOM 627 C CA . VAL A 1 85 ? -12.502 -4.582 28.832 1.00 97.94 85 VAL A CA 1
ATOM 628 C C . VAL A 1 85 ? -11.689 -4.446 30.124 1.00 97.94 85 VAL A C 1
ATOM 630 O O . VAL A 1 85 ? -11.078 -5.410 30.588 1.00 97.94 85 VAL A O 1
ATOM 633 N N . SER A 1 86 ? -11.672 -3.252 30.714 1.00 98.06 86 SER A N 1
ATOM 634 C CA . SER A 1 86 ? -10.912 -2.947 31.932 1.00 98.06 86 SER A CA 1
ATOM 635 C C . SER A 1 86 ? -11.435 -3.654 33.192 1.00 98.06 86 SER A C 1
ATOM 637 O O . SER A 1 86 ? -10.769 -3.625 34.225 1.00 98.06 86 SER A O 1
ATOM 639 N N . GLY A 1 87 ? -12.628 -4.250 33.131 1.00 97.38 87 GLY A N 1
ATOM 640 C CA . GLY A 1 87 ? -13.278 -4.993 34.211 1.00 97.38 87 GLY A CA 1
ATOM 641 C C . GLY A 1 87 ? -14.803 -4.921 34.121 1.00 97.38 87 GLY A C 1
ATOM 642 O O . GLY A 1 87 ? -15.339 -4.431 33.132 1.00 97.38 87 GLY A O 1
ATOM 643 N N . ASP A 1 88 ? -15.483 -5.374 35.174 1.00 97.75 88 ASP A N 1
ATOM 644 C CA . ASP A 1 88 ? -16.948 -5.327 35.270 1.00 97.75 88 ASP A CA 1
ATOM 645 C C . ASP A 1 88 ? -17.448 -3.978 35.815 1.00 97.75 88 ASP A C 1
ATOM 647 O O . ASP A 1 88 ? -16.766 -3.331 36.628 1.00 97.75 88 ASP A O 1
ATOM 651 N N . THR A 1 89 ? -18.652 -3.590 35.394 1.00 97.19 89 THR A N 1
ATOM 652 C CA . THR A 1 89 ? -19.459 -2.513 35.990 1.00 97.19 89 THR A CA 1
ATOM 653 C C . THR A 1 89 ? -20.163 -3.002 37.262 1.00 97.19 89 THR A C 1
ATOM 655 O O . THR A 1 89 ? -20.154 -4.194 37.566 1.00 97.19 89 THR A O 1
ATOM 658 N N . ASP A 1 90 ? -20.753 -2.090 38.038 1.00 96.31 90 ASP A N 1
ATOM 659 C CA . ASP A 1 90 ? -21.586 -2.451 39.191 1.00 96.31 90 ASP A CA 1
ATOM 660 C C . ASP A 1 90 ? -22.695 -1.418 39.467 1.00 96.31 90 ASP A C 1
ATOM 662 O O . ASP A 1 90 ? -22.698 -0.309 38.923 1.00 96.31 90 ASP A O 1
ATOM 666 N N . GLU A 1 91 ? -23.625 -1.779 40.358 1.00 96.31 91 GLU A N 1
ATOM 667 C CA . GLU A 1 91 ? -24.773 -0.950 40.759 1.00 96.31 91 GLU A CA 1
ATOM 668 C C . GLU A 1 91 ? -24.380 0.345 41.499 1.00 96.31 91 GLU A C 1
ATOM 670 O O . GLU A 1 91 ? -25.226 1.210 41.727 1.00 96.31 91 GLU A O 1
ATOM 675 N N . SER A 1 92 ? -23.103 0.518 41.868 1.00 96.00 92 SER A N 1
ATOM 676 C CA . SER A 1 92 ? -22.600 1.769 42.454 1.00 96.00 92 SER A CA 1
ATOM 677 C C . SER A 1 92 ? -22.231 2.819 41.398 1.00 96.00 92 SER A C 1
ATOM 679 O O . SER A 1 92 ? -21.864 3.944 41.744 1.00 96.00 92 SER A O 1
ATOM 681 N N . GLY A 1 93 ? -22.357 2.472 40.111 1.00 94.50 93 GLY A N 1
ATOM 682 C CA . GLY A 1 93 ? -22.017 3.338 38.984 1.00 94.50 93 GLY A CA 1
ATOM 683 C C . GLY A 1 93 ? -20.567 3.198 38.520 1.00 94.50 93 GLY A C 1
ATOM 684 O O . GLY A 1 93 ? -20.058 4.084 37.828 1.00 94.50 93 GLY A O 1
ATOM 685 N N . LYS A 1 94 ? -19.879 2.110 38.890 1.00 97.56 94 LYS A N 1
ATOM 686 C CA . LYS A 1 94 ? -18.535 1.811 38.390 1.00 97.56 94 LYS A CA 1
ATOM 687 C C . LYS A 1 94 ? -18.557 1.632 36.872 1.00 97.56 94 LYS A C 1
ATOM 689 O O . LYS A 1 94 ? -19.386 0.904 36.332 1.00 97.56 94 LYS A O 1
ATOM 694 N N . THR A 1 95 ? -17.602 2.261 36.193 1.00 97.50 95 THR A N 1
ATOM 695 C CA . THR A 1 95 ? -17.445 2.172 34.739 1.00 97.50 95 THR A CA 1
ATOM 696 C C . THR A 1 95 ? -16.338 1.202 34.342 1.00 97.50 95 THR A C 1
ATOM 698 O O . THR A 1 95 ? -15.420 0.909 35.113 1.00 97.50 95 THR A O 1
ATOM 701 N N . ALA A 1 96 ? -16.415 0.734 33.100 1.00 97.81 96 ALA A N 1
ATOM 702 C CA . ALA A 1 96 ? -15.361 -0.013 32.443 1.00 97.81 96 ALA A CA 1
ATOM 703 C C . ALA A 1 96 ? -15.139 0.529 31.029 1.00 97.81 96 ALA A C 1
ATOM 705 O O . ALA A 1 96 ? -16.032 1.139 30.439 1.00 97.81 96 ALA A O 1
ATOM 706 N N . SER A 1 97 ? -13.942 0.326 30.491 1.00 97.19 97 SER A N 1
ATOM 707 C CA . SER A 1 97 ? -13.564 0.804 29.165 1.00 97.19 97 SER A CA 1
ATOM 708 C C . SER A 1 97 ? -12.857 -0.277 28.356 1.00 97.19 97 SER A C 1
ATOM 710 O O . SER A 1 97 ? -12.250 -1.198 28.897 1.00 97.19 97 SER A O 1
ATOM 712 N N . PHE A 1 98 ? -12.938 -0.148 27.039 1.00 96.75 98 PHE A N 1
ATOM 713 C CA . PHE A 1 98 ? -12.115 -0.854 26.064 1.00 96.75 98 PHE A CA 1
ATOM 714 C C . PHE A 1 98 ? -11.747 0.138 24.956 1.00 96.75 98 PHE A C 1
ATOM 716 O O . PHE A 1 98 ? -12.370 1.195 24.828 1.00 96.75 98 PHE A O 1
ATOM 723 N N . THR A 1 99 ? -10.735 -0.182 24.158 1.00 95.44 99 THR A N 1
ATOM 724 C CA . THR A 1 99 ? -10.316 0.631 23.013 1.00 95.44 99 THR A CA 1
ATOM 725 C C . THR A 1 99 ? -10.542 -0.113 21.705 1.00 95.44 99 THR A C 1
ATOM 727 O O . THR A 1 99 ? -10.564 -1.344 21.670 1.00 95.44 99 THR A O 1
ATOM 730 N N . VAL A 1 100 ? -10.720 0.645 20.620 1.00 94.88 100 VAL A N 1
ATOM 731 C CA . VAL A 1 100 ? -10.833 0.121 19.256 1.00 94.88 100 VAL A CA 1
ATOM 732 C C . VAL A 1 100 ? -9.908 0.919 18.343 1.00 94.88 100 VAL A C 1
ATOM 734 O O . VAL A 1 100 ? -9.903 2.148 18.405 1.00 94.88 100 VAL A O 1
ATOM 737 N N . ARG A 1 101 ? -9.155 0.237 17.477 1.00 92.12 101 ARG A N 1
ATOM 738 C CA . ARG A 1 101 ? -8.358 0.858 16.403 1.00 92.12 101 ARG A CA 1
ATOM 739 C C . ARG A 1 101 ? -8.408 0.034 15.116 1.00 92.12 101 ARG A C 1
ATOM 741 O O . ARG A 1 101 ? -8.679 -1.165 15.168 1.00 92.12 101 ARG A O 1
ATOM 748 N N . LEU A 1 102 ? -8.120 0.661 13.975 1.00 92.44 102 LEU A N 1
ATOM 749 C CA . LEU A 1 102 ? -8.021 -0.023 12.678 1.00 92.44 102 LEU A CA 1
ATOM 750 C C . LEU A 1 102 ? -6.685 -0.771 12.532 1.00 92.44 102 LEU A C 1
ATOM 752 O O . LEU A 1 102 ? -5.683 -0.400 13.149 1.00 92.44 102 LEU A O 1
ATOM 756 N N . ARG A 1 103 ? -6.682 -1.840 11.728 1.00 90.81 103 ARG A N 1
ATOM 757 C CA . ARG A 1 103 ? -5.483 -2.624 11.376 1.00 90.81 103 ARG A CA 1
ATOM 758 C C . ARG A 1 103 ? -4.686 -2.024 10.217 1.00 90.81 103 ARG A C 1
ATOM 760 O O . ARG A 1 103 ? -3.468 -2.141 10.234 1.00 90.81 103 ARG A O 1
ATOM 767 N N . SER A 1 104 ? -5.368 -1.394 9.266 1.00 90.81 104 SER A N 1
ATOM 768 C CA . SER A 1 104 ? -4.806 -0.739 8.081 1.00 90.81 104 SER A CA 1
ATOM 769 C C . SER A 1 104 ? -5.386 0.674 7.939 1.00 90.81 104 SER A C 1
ATOM 771 O O . SER A 1 104 ? -6.399 1.006 8.567 1.00 90.81 104 SER A O 1
ATOM 773 N N . GLU A 1 105 ? -4.747 1.504 7.121 1.00 90.44 105 GLU A N 1
ATOM 774 C CA . GLU A 1 105 ? -5.243 2.823 6.743 1.00 90.44 105 GLU A CA 1
ATOM 775 C C . GLU A 1 105 ? -6.571 2.681 5.980 1.00 90.44 105 GLU A C 1
ATOM 777 O O . GLU A 1 105 ? -6.665 1.873 5.051 1.00 90.44 105 GLU A O 1
ATOM 782 N N . PRO A 1 106 ? -7.625 3.419 6.369 1.00 92.31 106 PRO A N 1
ATOM 783 C CA . PRO A 1 106 ? -8.879 3.393 5.645 1.00 92.31 106 PRO A CA 1
ATOM 784 C C . PRO A 1 106 ? -8.835 4.367 4.460 1.00 92.31 106 PRO A C 1
ATOM 786 O O . PRO A 1 106 ? -8.385 5.506 4.589 1.00 92.31 106 PRO A O 1
ATOM 789 N N . THR A 1 107 ? -9.368 3.947 3.314 1.00 90.62 107 THR A N 1
ATOM 790 C CA . THR A 1 107 ? -9.512 4.799 2.118 1.00 90.62 107 THR A CA 1
ATOM 791 C C . THR A 1 107 ? -10.761 5.683 2.152 1.00 90.62 107 THR A C 1
ATOM 793 O O . THR A 1 107 ? -10.869 6.632 1.377 1.00 90.62 107 THR A O 1
ATOM 796 N N . ASP A 1 108 ? -11.683 5.412 3.077 1.00 92.94 108 ASP A N 1
ATOM 797 C CA . ASP A 1 108 ? -12.878 6.211 3.342 1.00 92.94 108 ASP A CA 1
ATOM 798 C C . ASP A 1 108 ? -13.170 6.248 4.849 1.00 92.94 108 ASP A C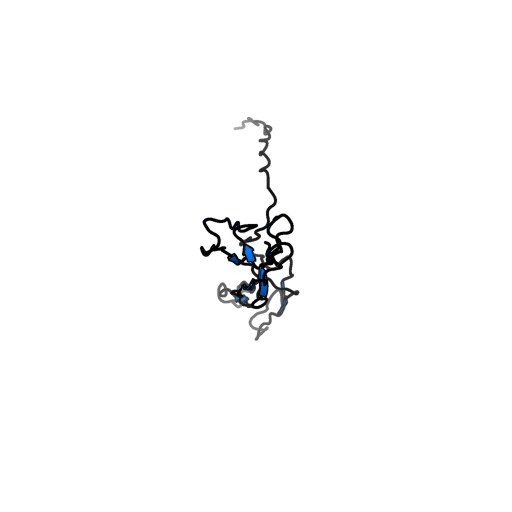 1
ATOM 800 O O . ASP A 1 108 ? -12.639 5.453 5.623 1.00 92.94 108 ASP A O 1
ATOM 804 N N . ASN A 1 109 ? -14.009 7.175 5.299 1.00 93.31 109 ASN A N 1
ATOM 805 C CA . ASN A 1 109 ? -14.333 7.289 6.716 1.00 93.31 109 ASN A CA 1
ATOM 806 C C . ASN A 1 109 ? -15.080 6.041 7.216 1.00 93.31 109 ASN A C 1
ATOM 808 O O . ASN A 1 109 ? -16.103 5.642 6.660 1.00 93.31 109 ASN A O 1
ATOM 812 N N . ILE A 1 110 ? -14.622 5.477 8.334 1.00 94.06 110 ILE A N 1
ATOM 813 C CA . ILE A 1 110 ? -15.250 4.319 8.978 1.00 94.06 110 ILE A CA 1
ATOM 814 C C . ILE A 1 110 ? -15.995 4.784 10.224 1.00 94.06 110 ILE A C 1
ATOM 816 O O . ILE A 1 110 ? -15.430 5.470 11.074 1.00 94.06 110 ILE A O 1
ATOM 820 N N . THR A 1 111 ? -17.259 4.380 10.351 1.00 95.25 111 THR A N 1
ATOM 821 C CA . THR A 1 111 ? -18.049 4.567 11.575 1.00 95.25 111 THR A CA 1
ATOM 822 C C . THR A 1 111 ? -18.382 3.212 12.183 1.00 95.25 111 THR A C 1
ATOM 824 O O . THR A 1 111 ? -18.962 2.356 11.519 1.00 95.25 111 THR A O 1
ATOM 827 N N . ILE A 1 112 ? -18.023 3.024 13.451 1.00 94.88 112 ILE A N 1
ATOM 828 C CA . ILE A 1 112 ? -18.356 1.840 14.243 1.00 94.88 112 ILE A CA 1
ATOM 829 C C . ILE A 1 112 ? -19.438 2.240 15.234 1.00 94.88 112 ILE A C 1
ATOM 831 O O . ILE A 1 112 ? -19.197 3.105 16.069 1.00 94.88 112 ILE A O 1
ATOM 835 N N . TYR A 1 113 ? -20.607 1.609 15.162 1.00 95.94 113 TYR A N 1
ATOM 836 C CA . TYR A 1 113 ? -21.676 1.809 16.140 1.00 95.94 113 TYR A CA 1
ATOM 837 C C . TYR A 1 113 ? -21.487 0.875 17.333 1.00 95.94 113 TYR A C 1
ATOM 839 O O . TYR A 1 113 ? -21.169 -0.303 17.170 1.00 95.94 113 TYR A O 1
ATOM 847 N N . VAL A 1 114 ? -21.699 1.406 18.532 1.00 96.12 114 VAL A N 1
ATOM 848 C CA . VAL A 1 114 ? -21.563 0.696 19.800 1.00 96.12 114 VAL A CA 1
ATOM 849 C C . VAL A 1 114 ? -22.919 0.716 20.490 1.00 96.12 114 VAL A C 1
ATOM 851 O O . VAL A 1 114 ? -23.536 1.766 20.643 1.00 96.12 114 VAL A O 1
ATOM 854 N N . ALA A 1 115 ? -23.384 -0.451 20.921 1.00 96.19 115 ALA A N 1
ATOM 855 C CA . ALA A 1 115 ? -24.636 -0.588 21.646 1.00 96.19 115 ALA A CA 1
ATOM 856 C C . ALA A 1 115 ? -24.464 -1.567 22.805 1.00 96.19 115 ALA A C 1
ATOM 858 O O . ALA A 1 115 ? -23.703 -2.531 22.706 1.00 96.19 115 ALA A O 1
ATOM 859 N N . SER A 1 116 ? -25.201 -1.326 23.887 1.00 97.06 116 SER A N 1
ATOM 860 C CA . SER A 1 116 ? -25.393 -2.330 24.930 1.00 97.06 116 SER A CA 1
ATOM 861 C C . SER A 1 116 ? -26.533 -3.260 24.531 1.00 97.06 116 SER A C 1
ATOM 863 O O . SER A 1 116 ? -27.557 -2.803 24.018 1.00 97.06 116 SER A O 1
ATOM 865 N N . SER A 1 117 ? -26.374 -4.557 24.783 1.00 97.25 117 SER A N 1
ATOM 866 C CA . SER A 1 117 ? -27.469 -5.521 24.651 1.00 97.25 117 SER A CA 1
ATOM 867 C C . SER A 1 117 ? -28.529 -5.358 25.742 1.00 97.25 117 SER A C 1
ATOM 869 O O . SER A 1 117 ? -29.656 -5.802 25.548 1.00 97.25 117 SER A O 1
ATOM 871 N N . ASP A 1 118 ? -28.170 -4.738 26.870 1.00 97.12 118 ASP A N 1
ATOM 872 C CA . ASP A 1 118 ? -29.066 -4.459 27.988 1.00 97.12 118 ASP A CA 1
ATOM 873 C C . ASP A 1 118 ? -28.724 -3.099 28.613 1.00 97.12 118 ASP A C 1
ATOM 875 O O . ASP A 1 118 ? -27.747 -2.943 29.346 1.00 97.12 118 ASP A O 1
ATOM 879 N N . THR A 1 119 ? -29.527 -2.082 28.302 1.00 96.00 119 THR A N 1
ATOM 880 C CA . THR A 1 119 ? -29.328 -0.727 2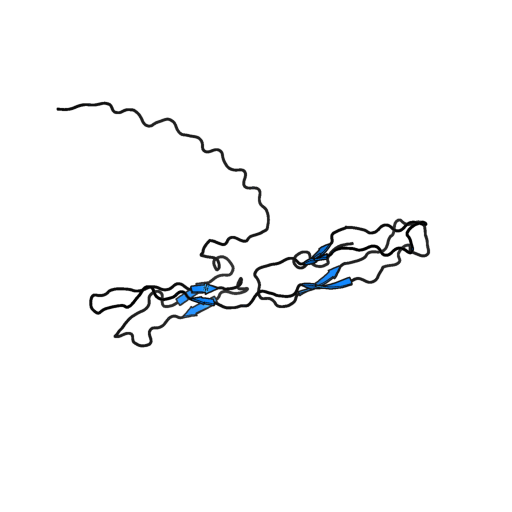8.831 1.00 96.00 119 THR A CA 1
ATOM 881 C C . THR A 1 119 ? -29.767 -0.565 30.286 1.00 96.00 119 THR A C 1
ATOM 883 O O . THR A 1 119 ? -29.486 0.478 30.869 1.00 96.00 119 THR A O 1
ATOM 886 N N . GLY A 1 120 ? -30.464 -1.553 30.863 1.00 94.50 120 GLY A N 1
ATOM 887 C CA . GLY A 1 120 ? -30.741 -1.598 32.299 1.00 94.50 120 GLY A CA 1
ATOM 888 C C . GLY A 1 120 ? -29.497 -1.956 33.114 1.00 94.50 120 GLY A C 1
ATOM 889 O O . GLY A 1 120 ? -29.326 -1.436 34.211 1.00 94.50 120 GLY A O 1
ATOM 890 N N . GLU A 1 121 ? -28.609 -2.769 32.535 1.00 94.81 121 GLU A N 1
ATOM 891 C CA . GLU A 1 121 ? -27.366 -3.237 33.165 1.00 94.81 121 GLU A CA 1
ATOM 892 C C . GLU A 1 121 ? -26.142 -2.375 32.804 1.00 94.81 121 GLU A C 1
ATOM 894 O O . GLU A 1 121 ? -25.179 -2.278 33.567 1.00 94.81 121 GLU A O 1
ATOM 899 N N . GLY A 1 122 ? -26.155 -1.707 31.646 1.00 95.12 122 GLY A N 1
ATOM 900 C CA . GLY A 1 122 ? -25.073 -0.802 31.267 1.00 95.12 122 GLY A CA 1
ATOM 901 C C . GLY A 1 122 ? -25.331 -0.007 29.992 1.00 95.12 122 GLY A C 1
ATOM 902 O O . GLY A 1 122 ? -25.930 -0.488 29.034 1.00 95.12 122 GLY A O 1
ATOM 903 N N . THR A 1 123 ? -24.825 1.223 29.952 1.00 96.25 123 THR A N 1
ATOM 904 C CA . THR A 1 123 ? -24.877 2.104 28.774 1.00 96.25 123 THR A CA 1
ATOM 905 C C . THR A 1 123 ? -23.479 2.385 28.241 1.00 96.25 123 THR A C 1
ATOM 907 O O . THR A 1 123 ? -22.512 2.389 29.000 1.00 96.25 123 THR A O 1
ATOM 910 N N . VAL A 1 124 ? -23.374 2.693 26.951 1.00 96.88 124 VAL A N 1
ATOM 911 C CA . VAL A 1 124 ? -22.107 3.041 26.296 1.00 96.88 124 VAL A CA 1
ATOM 912 C C . VAL A 1 124 ? -22.049 4.535 25.988 1.00 96.88 124 VAL A C 1
ATOM 914 O O . VAL A 1 124 ? -23.069 5.158 25.701 1.00 96.88 124 VAL A O 1
ATOM 917 N N . SER A 1 125 ? -20.856 5.119 26.067 1.00 95.75 125 SER A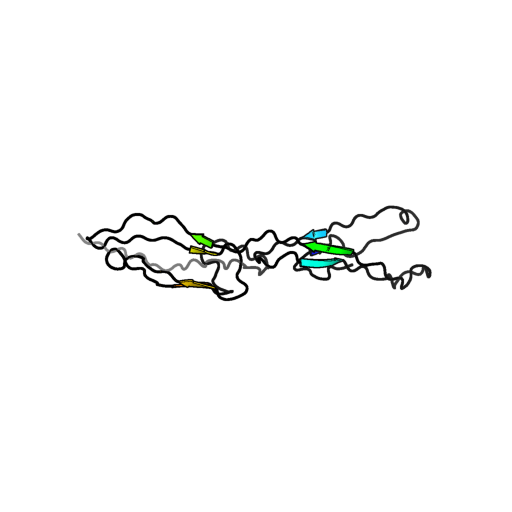 N 1
ATOM 918 C CA . SER A 1 125 ? -20.598 6.488 25.625 1.00 95.75 125 SER A CA 1
ATOM 919 C C . SER A 1 125 ? -19.134 6.612 25.188 1.00 95.75 125 SER A C 1
ATOM 921 O O . SER A 1 125 ? -18.249 6.319 25.997 1.00 95.75 125 SER A O 1
ATOM 923 N N . PRO A 1 126 ? -18.851 7.031 23.941 1.00 95.88 126 PRO A N 1
ATOM 924 C CA . PRO A 1 126 ? -19.816 7.346 22.880 1.00 95.88 126 PRO A CA 1
ATOM 925 C C . PRO A 1 126 ? -20.535 6.093 22.335 1.00 95.88 126 PRO A C 1
ATOM 927 O O . PRO A 1 126 ? -20.073 4.970 22.520 1.00 95.88 126 PRO A O 1
ATOM 930 N N . ASP A 1 127 ? -21.660 6.291 21.644 1.00 94.62 127 ASP A N 1
ATOM 931 C CA . ASP A 1 127 ? -22.403 5.234 20.929 1.00 94.62 127 ASP A CA 1
ATOM 932 C C . ASP A 1 127 ? -21.854 4.971 19.515 1.00 94.62 127 ASP A C 1
ATOM 934 O O . ASP A 1 127 ? -22.346 4.110 18.784 1.00 94.62 127 ASP A O 1
ATOM 938 N N . ASN A 1 128 ? -20.820 5.710 19.111 1.00 94.25 128 ASN A N 1
ATOM 939 C CA . ASN A 1 128 ? -20.103 5.484 17.872 1.00 94.25 128 ASN A CA 1
ATOM 940 C C . ASN A 1 128 ? -18.642 5.948 17.945 1.00 94.25 128 ASN A C 1
ATOM 942 O O . ASN A 1 128 ? -18.287 6.851 18.704 1.00 94.25 128 ASN A O 1
ATOM 946 N N . LEU A 1 129 ? -17.802 5.330 17.116 1.00 94.19 129 LEU A N 1
ATOM 947 C CA . LEU A 1 129 ? -16.413 5.705 16.876 1.00 94.19 129 LEU A CA 1
ATOM 948 C C . LEU A 1 129 ? -16.243 6.030 15.394 1.00 94.19 129 LEU A C 1
ATOM 950 O O . LEU A 1 129 ? -16.609 5.222 14.542 1.00 94.19 129 LEU A O 1
ATOM 954 N N . SER A 1 130 ? -15.670 7.192 15.089 1.00 92.81 130 SER A N 1
ATOM 955 C CA . SER A 1 130 ? -15.411 7.632 13.718 1.00 92.81 130 SER A CA 1
ATOM 956 C C . SER A 1 130 ? -13.908 7.706 13.468 1.00 92.81 130 SER A C 1
ATOM 958 O O . SER A 1 130 ? -13.182 8.387 14.195 1.00 92.81 130 SER A O 1
ATOM 960 N N . PHE A 1 131 ? -13.448 7.002 12.437 1.00 92.81 131 PHE A N 1
ATOM 961 C CA . PHE A 1 131 ? -12.071 7.019 11.961 1.00 92.81 131 PHE A CA 1
ATOM 962 C C . PHE A 1 131 ? -12.059 7.692 10.596 1.00 92.81 131 PHE A C 1
ATOM 964 O O . PHE A 1 131 ? -12.670 7.189 9.653 1.00 92.81 131 PHE A O 1
ATOM 971 N N . THR A 1 132 ? -11.377 8.831 10.489 1.00 90.62 132 THR A N 1
ATOM 972 C CA . THR A 1 132 ? -11.182 9.488 9.193 1.00 90.62 132 THR A CA 1
ATOM 973 C C . THR A 1 132 ? -9.870 9.062 8.561 1.00 90.62 132 THR A C 1
ATOM 975 O O . THR A 1 132 ? -8.933 8.673 9.264 1.00 90.62 132 THR A O 1
ATOM 978 N N . THR A 1 133 ? -9.753 9.268 7.252 1.00 86.56 133 THR A N 1
ATOM 979 C CA . THR A 1 133 ? -8.501 9.083 6.496 1.00 86.56 133 THR A CA 1
ATOM 980 C C . THR A 1 133 ? -7.313 9.867 7.077 1.00 86.56 133 THR A C 1
ATOM 982 O O . THR A 1 133 ? -6.162 9.543 6.830 1.00 86.56 133 THR A O 1
ATOM 985 N N . THR A 1 134 ? -7.556 10.877 7.920 1.00 81.75 134 THR A N 1
ATOM 986 C CA . THR A 1 134 ? -6.515 11.715 8.539 1.00 81.75 134 THR A CA 1
ATOM 987 C C . THR A 1 134 ? -6.319 11.499 10.040 1.00 81.75 134 THR A C 1
ATOM 989 O O . THR A 1 134 ? -5.368 12.036 10.612 1.00 81.75 134 THR A O 1
ATOM 992 N N . THR A 1 135 ? -7.205 10.752 10.706 1.00 79.50 135 THR A N 1
ATOM 993 C CA . THR A 1 135 ? -7.204 10.609 12.175 1.00 79.50 135 THR A CA 1
ATOM 994 C C . THR A 1 135 ? -7.298 9.166 12.660 1.00 79.50 135 THR A C 1
ATOM 996 O O . THR A 1 135 ? -7.450 8.941 13.857 1.00 79.50 135 THR A O 1
ATOM 999 N N . TRP A 1 136 ? -7.176 8.184 11.767 1.00 75.62 136 TRP A N 1
ATOM 1000 C CA . TRP A 1 136 ? -7.332 6.768 12.097 1.00 75.62 136 TRP A CA 1
ATOM 1001 C C . TRP A 1 136 ? -6.233 6.199 13.018 1.00 75.62 136 TRP A C 1
ATOM 1003 O O . TRP A 1 136 ? -6.504 5.297 13.809 1.00 75.62 136 TRP A O 1
ATOM 1013 N N . ALA A 1 137 ? -5.018 6.754 12.980 1.00 66.69 137 ALA A N 1
ATOM 1014 C CA . ALA A 1 137 ? -3.851 6.279 13.734 1.00 66.69 137 ALA A CA 1
ATOM 1015 C C . ALA A 1 137 ? -3.698 6.941 15.124 1.00 66.69 137 ALA A C 1
ATOM 1017 O O . ALA A 1 137 ? -2.626 7.425 15.480 1.00 66.69 137 ALA A O 1
ATOM 1018 N N . LYS A 1 138 ? -4.774 7.028 15.918 1.00 50.59 138 LYS A N 1
ATOM 1019 C CA . LYS A 1 138 ? -4.784 7.788 17.190 1.00 50.59 138 LYS A CA 1
ATOM 1020 C C . LYS A 1 138 ? -3.867 7.258 18.307 1.00 50.59 138 LYS A C 1
ATOM 1022 O O . LYS A 1 138 ? -3.686 7.986 19.278 1.00 50.59 138 LYS A O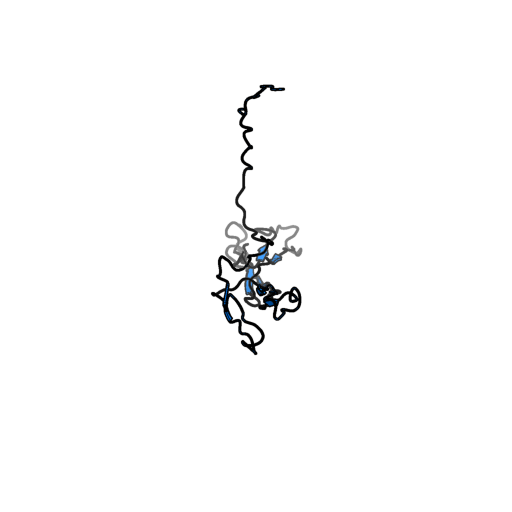 1
ATOM 1027 N N . ASP A 1 139 ? -3.220 6.106 18.136 1.00 49.97 139 ASP A N 1
ATOM 1028 C CA . ASP A 1 139 ? -2.215 5.578 19.065 1.00 49.97 139 ASP A CA 1
ATOM 1029 C C . ASP A 1 139 ? -0.839 5.460 18.388 1.00 49.97 139 ASP A C 1
ATOM 1031 O O . ASP A 1 139 ? -0.525 4.433 17.802 1.00 49.97 139 ASP A O 1
ATOM 1035 N N . GLY A 1 140 ? -0.025 6.517 18.486 1.00 43.94 140 GLY A N 1
ATOM 1036 C CA . GLY A 1 140 ? 1.442 6.470 18.649 1.00 43.94 140 GLY A CA 1
ATOM 1037 C C . GLY A 1 140 ? 2.369 5.852 17.586 1.00 43.94 140 GLY A C 1
ATOM 1038 O O . GLY A 1 140 ? 3.530 6.256 17.556 1.00 43.94 140 GLY A O 1
ATOM 1039 N N . ASP A 1 141 ? 1.925 4.947 16.719 1.00 43.41 141 ASP A N 1
ATOM 1040 C CA . ASP A 1 141 ? 2.758 4.342 15.672 1.00 43.41 141 ASP A CA 1
ATOM 1041 C C . ASP A 1 141 ? 2.697 5.200 14.403 1.00 43.41 141 ASP A C 1
ATOM 1043 O O . ASP A 1 141 ? 2.020 4.906 13.417 1.00 43.41 141 ASP A O 1
ATOM 1047 N N . ASP A 1 142 ? 3.405 6.328 14.453 1.00 43.66 142 ASP A N 1
ATOM 1048 C CA . ASP A 1 142 ? 3.686 7.145 13.277 1.00 43.66 142 ASP A CA 1
ATOM 1049 C C . ASP A 1 142 ? 4.759 6.460 12.412 1.00 43.66 142 ASP A C 1
ATOM 1051 O O . ASP A 1 142 ? 5.951 6.751 12.510 1.00 43.66 142 ASP A O 1
ATOM 1055 N N . HIS A 1 143 ? 4.333 5.537 11.548 1.00 47.62 143 HIS A N 1
ATOM 1056 C CA . HIS A 1 143 ? 5.150 5.002 10.453 1.00 47.62 143 HIS A CA 1
ATOM 1057 C C . HIS A 1 143 ? 5.003 5.820 9.159 1.00 47.62 143 HIS A C 1
ATOM 1059 O O . HIS A 1 143 ? 5.165 5.293 8.059 1.00 47.62 143 HIS A O 1
ATOM 1065 N N . ARG A 1 144 ? 4.745 7.135 9.248 1.00 53.28 144 ARG A N 1
ATOM 1066 C CA . ARG A 1 144 ? 4.827 8.022 8.079 1.00 53.28 144 ARG A CA 1
ATOM 1067 C C . ARG A 1 144 ? 6.277 8.155 7.612 1.00 53.28 144 ARG A C 1
ATOM 1069 O O . ARG A 1 144 ? 6.992 9.096 7.956 1.00 53.28 144 ARG A O 1
ATOM 1076 N N . HIS A 1 145 ? 6.708 7.273 6.724 1.00 39.25 145 HIS A N 1
ATOM 1077 C CA . HIS A 1 145 ? 7.804 7.592 5.822 1.00 39.25 145 HIS A CA 1
ATOM 1078 C C . HIS A 1 145 ? 7.275 8.490 4.703 1.00 39.25 145 HIS A C 1
ATOM 1080 O O . HIS A 1 145 ? 6.760 7.966 3.732 1.00 39.25 145 HIS A O 1
ATOM 1086 N N . ARG A 1 146 ? 7.445 9.819 4.812 1.00 41.28 146 ARG A N 1
ATOM 1087 C CA . ARG A 1 146 ? 8.059 10.682 3.771 1.00 41.28 146 ARG A CA 1
ATOM 1088 C C . ARG A 1 146 ? 8.581 11.968 4.415 1.00 41.28 146 ARG A C 1
ATOM 1090 O O . ARG A 1 146 ? 7.923 12.611 5.227 1.00 41.28 146 ARG A O 1
ATOM 1097 N N . GLY A 1 147 ? 9.826 12.291 4.080 1.00 36.50 147 GLY A N 1
ATOM 1098 C CA . GLY A 1 147 ? 10.669 13.222 4.811 1.00 36.50 147 GLY A CA 1
ATOM 1099 C C . GLY A 1 147 ? 10.200 14.672 4.801 1.00 36.50 147 GLY A C 1
ATOM 1100 O O . GLY A 1 147 ? 9.989 15.273 3.753 1.00 36.50 147 GLY A O 1
ATOM 1101 N N . GLN A 1 148 ? 10.200 15.270 5.989 1.00 34.16 148 GLN A N 1
ATOM 1102 C CA . GLN A 1 148 ? 10.550 16.671 6.167 1.00 34.16 148 GLN A CA 1
ATOM 1103 C C . GLN A 1 148 ? 11.542 16.779 7.326 1.00 34.16 148 GLN A C 1
ATOM 1105 O O . GLN A 1 148 ? 11.313 16.298 8.433 1.00 34.16 148 GLN A O 1
ATOM 1110 N N . SER A 1 149 ? 12.692 17.380 7.032 1.00 31.22 149 SER A N 1
ATOM 1111 C CA . SER A 1 149 ? 13.767 17.664 7.975 1.00 31.22 149 SER A CA 1
ATOM 1112 C C . SER A 1 149 ? 13.258 18.565 9.106 1.00 31.22 149 SER A C 1
ATOM 1114 O O . SER A 1 149 ? 13.280 19.792 8.987 1.00 31.22 149 SER A O 1
ATOM 1116 N N . PHE A 1 150 ? 12.884 17.987 10.247 1.00 34.91 150 PHE A N 1
ATOM 1117 C CA . PHE A 1 150 ? 12.752 18.753 11.481 1.00 34.91 150 PHE A CA 1
ATOM 1118 C C . PHE A 1 150 ? 14.149 19.097 11.998 1.00 34.91 150 PHE A C 1
ATOM 1120 O O . PHE A 1 150 ? 14.787 18.331 12.723 1.00 34.91 150 PHE A O 1
ATOM 1127 N N . ARG A 1 151 ? 14.640 20.292 11.644 1.00 38.88 151 ARG A N 1
ATOM 1128 C CA . ARG A 1 151 ? 15.709 20.915 12.427 1.00 38.88 151 ARG A CA 1
ATOM 1129 C C . ARG A 1 151 ? 15.173 21.090 13.844 1.00 38.88 151 ARG A C 1
ATOM 1131 O O . ARG A 1 151 ? 14.234 21.855 14.059 1.00 38.88 151 ARG A O 1
ATOM 1138 N N . ARG A 1 152 ? 15.761 20.371 14.804 1.00 40.09 152 ARG A N 1
ATOM 1139 C CA . ARG A 1 152 ? 15.512 20.598 16.230 1.00 40.09 152 ARG A CA 1
ATOM 1140 C C . ARG A 1 152 ? 15.748 22.081 16.515 1.00 40.09 152 ARG A C 1
ATOM 1142 O O . ARG A 1 152 ? 16.859 22.577 16.334 1.00 40.09 152 ARG A O 1
ATOM 1149 N N . ARG A 1 153 ? 14.696 22.796 16.920 1.00 39.94 153 ARG A N 1
ATOM 1150 C CA . ARG A 1 153 ? 14.831 24.147 17.469 1.00 39.94 153 ARG A CA 1
ATOM 1151 C C . ARG A 1 153 ? 15.678 24.043 18.745 1.00 39.94 153 ARG A C 1
ATOM 1153 O O . ARG A 1 153 ? 15.352 23.203 19.586 1.00 39.94 153 ARG A O 1
ATOM 1160 N N . PRO A 1 154 ? 16.746 24.838 18.918 1.00 35.38 154 PRO A N 1
ATOM 1161 C CA . PRO A 1 154 ? 17.432 24.908 20.198 1.00 35.38 154 PRO A CA 1
ATOM 1162 C C . PRO A 1 154 ? 16.458 25.458 21.239 1.00 35.38 154 PRO A C 1
ATOM 1164 O O . PRO A 1 154 ? 15.831 26.495 21.019 1.00 35.38 154 PRO A O 1
ATOM 1167 N N . VAL A 1 155 ? 16.320 24.758 22.362 1.00 44.19 155 VAL A N 1
ATOM 1168 C CA . VAL A 1 155 ? 15.618 25.276 23.537 1.00 44.19 155 VAL A CA 1
ATOM 1169 C C . VAL A 1 155 ? 16.469 26.416 24.091 1.00 44.19 155 VAL A C 1
ATOM 1171 O O . VAL A 1 155 ? 17.533 26.179 24.663 1.00 44.19 155 VAL A O 1
ATOM 1174 N N . LEU A 1 156 ? 16.028 27.657 23.886 1.00 39.88 156 LEU A N 1
ATOM 1175 C CA . LEU A 1 156 ? 16.541 28.797 24.637 1.00 39.88 156 LEU A CA 1
ATOM 1176 C C . LEU A 1 156 ? 16.103 28.604 26.093 1.00 39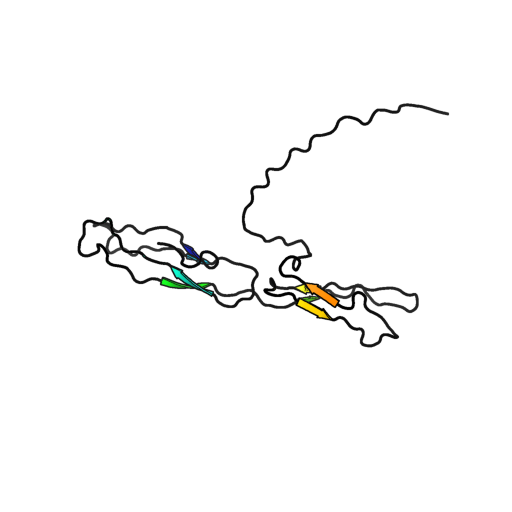.88 156 LEU A C 1
ATOM 1178 O O . LEU A 1 156 ? 14.910 28.570 26.384 1.00 39.88 156 LEU A O 1
ATOM 1182 N N . ARG A 1 157 ? 17.069 28.421 26.998 1.00 42.66 157 ARG A N 1
ATOM 1183 C CA . ARG A 1 157 ? 16.828 28.563 28.436 1.00 42.66 157 ARG A CA 1
ATOM 1184 C C . ARG A 1 157 ? 16.572 30.041 28.707 1.00 42.66 157 ARG A C 1
ATOM 1186 O O . ARG A 1 157 ? 17.445 30.859 28.435 1.00 42.66 157 ARG A O 1
ATOM 1193 N N . ASP A 1 158 ? 15.393 30.348 29.223 1.00 45.69 158 ASP A N 1
ATOM 1194 C CA . ASP A 1 158 ? 15.044 31.668 29.736 1.00 45.69 158 ASP A CA 1
ATOM 1195 C C . ASP A 1 158 ? 15.623 31.832 31.157 1.00 45.69 158 ASP A C 1
ATOM 1197 O O . ASP A 1 158 ? 15.304 31.012 32.026 1.00 45.69 158 ASP A O 1
ATOM 1201 N N . PRO A 1 159 ? 16.514 32.805 31.426 1.00 45.03 159 PRO A N 1
ATOM 1202 C CA . PRO A 1 159 ? 17.038 33.060 32.754 1.00 45.03 159 PRO A CA 1
ATOM 1203 C C . PRO A 1 159 ? 16.301 34.247 33.383 1.00 45.03 159 PRO A C 1
ATOM 1205 O O . PRO A 1 159 ? 16.832 35.353 33.437 1.00 45.03 159 PRO A O 1
ATOM 1208 N N . SER A 1 160 ? 15.100 34.026 33.911 1.00 51.00 160 SER A N 1
ATOM 1209 C CA . SER A 1 160 ? 14.542 34.933 34.917 1.00 51.00 160 SER A CA 1
ATOM 1210 C C . SER A 1 160 ? 13.475 34.250 35.766 1.00 51.00 160 SER A C 1
ATOM 1212 O O . SER A 1 160 ? 12.280 34.366 35.510 1.00 51.00 160 SER A O 1
ATOM 1214 N N . VAL A 1 161 ? 13.905 33.573 36.827 1.00 47.62 161 VAL A N 1
ATOM 1215 C CA . VAL A 1 161 ? 13.089 33.469 38.039 1.00 47.62 161 VAL A CA 1
ATOM 1216 C C . VAL A 1 161 ? 13.990 33.910 39.177 1.00 47.62 161 VAL A C 1
ATOM 1218 O O . VAL A 1 161 ? 15.029 33.303 39.421 1.00 47.62 161 VAL A O 1
ATOM 1221 N N . GLY A 1 162 ? 13.638 35.059 39.749 1.00 38.78 162 GLY A N 1
ATOM 1222 C CA . GLY A 1 162 ? 14.382 35.718 40.806 1.00 38.78 162 GLY 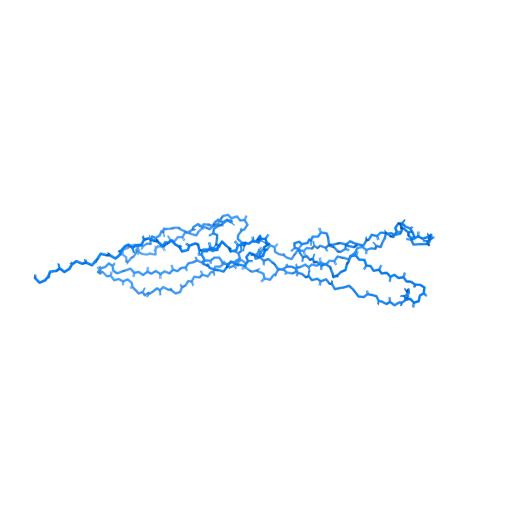A CA 1
ATOM 1223 C C . GLY A 1 162 ? 14.336 34.930 42.107 1.00 38.78 162 GLY A C 1
ATOM 1224 O O . GLY A 1 162 ? 13.316 34.338 42.458 1.00 38.78 162 GLY A O 1
ATOM 1225 N N . ASP A 1 163 ? 15.460 34.966 42.810 1.00 42.41 163 ASP A N 1
ATOM 1226 C CA . ASP A 1 163 ? 15.570 34.550 44.197 1.00 42.41 163 ASP A CA 1
ATOM 1227 C C . ASP A 1 163 ? 14.726 35.495 45.064 1.00 42.41 163 ASP A C 1
ATOM 1229 O O . ASP A 1 163 ? 15.102 36.647 45.283 1.00 42.41 163 ASP A O 1
ATOM 1233 N N . ASP A 1 164 ? 13.585 35.016 45.562 1.00 44.84 164 ASP A N 1
ATOM 1234 C CA . ASP A 1 164 ? 12.900 35.652 46.687 1.00 44.84 164 ASP A CA 1
ATOM 1235 C C . ASP A 1 164 ? 13.384 34.983 47.977 1.00 44.84 164 ASP A C 1
ATOM 1237 O O . ASP A 1 164 ? 12.946 33.901 48.375 1.00 44.84 164 ASP A O 1
ATOM 1241 N N . VAL A 1 165 ? 14.385 35.614 48.590 1.00 46.84 165 VAL A N 1
ATOM 1242 C CA . VAL A 1 165 ? 14.906 35.265 49.910 1.00 46.84 165 VAL A CA 1
ATOM 1243 C C . VAL A 1 165 ? 14.247 36.213 50.908 1.00 46.84 165 VAL A C 1
ATOM 1245 O O . VAL A 1 165 ? 14.570 37.398 50.946 1.00 46.84 165 VAL A O 1
ATOM 1248 N N . GLY A 1 166 ? 13.333 35.704 51.737 1.00 37.53 166 GLY A N 1
ATOM 1249 C CA . GLY A 1 166 ? 12.604 36.535 52.697 1.00 37.53 166 GLY A CA 1
ATOM 1250 C C . GLY A 1 166 ? 11.978 35.756 53.851 1.00 37.53 166 GLY A C 1
ATOM 1251 O O . GLY A 1 166 ? 10.808 35.399 53.801 1.00 37.53 166 GLY A O 1
ATOM 1252 N N . LEU A 1 167 ? 12.782 35.522 54.895 1.00 44.81 167 LEU A N 1
ATOM 1253 C CA . LEU A 1 167 ? 12.424 35.042 56.241 1.00 44.81 167 LEU A CA 1
ATOM 1254 C C . LEU A 1 167 ? 11.070 35.548 56.769 1.00 44.81 167 LEU A C 1
ATOM 1256 O O . LEU A 1 167 ? 10.823 36.745 56.647 1.00 44.81 167 LEU A O 1
ATOM 1260 N N . ARG A 1 168 ? 10.382 34.719 57.582 1.00 44.69 168 ARG A N 1
ATOM 1261 C CA . ARG A 1 168 ? 10.015 35.048 58.984 1.00 44.69 168 ARG A CA 1
ATOM 1262 C C . ARG A 1 168 ? 9.893 33.795 59.870 1.00 44.69 168 ARG A C 1
ATOM 1264 O O . ARG A 1 168 ? 9.151 32.874 59.538 1.00 44.69 168 ARG A O 1
ATOM 1271 N N . LEU A 1 169 ? 10.616 33.812 60.994 1.00 47.97 169 LEU A N 1
ATOM 1272 C CA . LEU A 1 169 ? 10.055 33.446 62.300 1.00 47.97 169 LEU A CA 1
ATOM 1273 C C . LEU A 1 169 ? 9.231 34.639 62.800 1.00 47.97 169 LEU A C 1
ATOM 1275 O O . LEU A 1 169 ? 9.650 35.783 62.495 1.00 47.97 169 LEU A O 1
#